Protein AF-A0A7Y6E5I0-F1 (afdb_monomer)

Sequence (156 aa):
MERGTIDDVPLAALFPGAAAHELEHIRRVAAAVDALRPPGAAASWEWFRDHAVCPDPMPGHITPLVLSTSVALLADETGVDWLDLELDVAWVAPGVIGALAAVSVACWCDIDHNTHYPAEDIVEIGPRTALGDAFERAASRWPRWLACPHDPEYWR

Structure (mmCIF, N/CA/C/O backbone):
d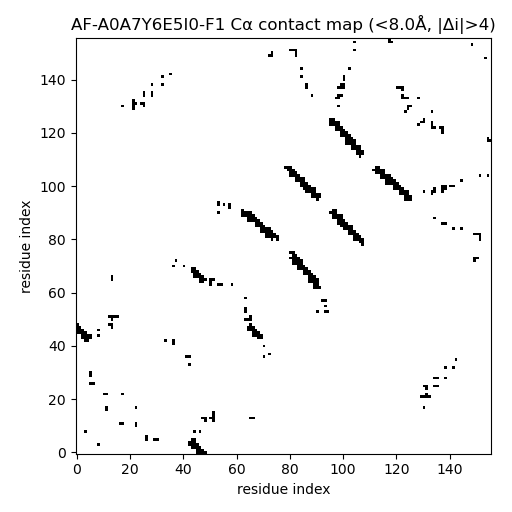ata_AF-A0A7Y6E5I0-F1
#
_entry.id   AF-A0A7Y6E5I0-F1
#
loop_
_atom_site.group_PDB
_atom_site.id
_atom_site.type_symbol
_atom_site.label_atom_id
_atom_site.label_alt_id
_atom_site.label_comp_id
_atom_site.label_asym_id
_atom_site.label_entity_id
_atom_site.label_seq_id
_atom_site.pdbx_PDB_ins_code
_atom_site.Cartn_x
_atom_site.Cartn_y
_atom_site.Cartn_z
_atom_site.occupancy
_atom_site.B_iso_or_equiv
_atom_site.auth_seq_id
_atom_site.auth_comp_id
_atom_site.auth_asym_id
_atom_site.auth_atom_id
_atom_site.pdbx_PDB_model_num
ATOM 1 N N . MET A 1 1 ? 10.225 -4.253 12.370 1.00 92.12 1 MET A N 1
ATOM 2 C CA . MET A 1 1 ? 9.834 -4.724 11.031 1.00 92.12 1 MET A CA 1
ATOM 3 C C . MET A 1 1 ? 9.751 -6.233 11.065 1.00 92.12 1 MET A C 1
ATOM 5 O O . MET A 1 1 ? 10.688 -6.876 11.527 1.00 92.12 1 MET A O 1
ATOM 9 N N . GLU A 1 2 ? 8.632 -6.772 10.614 1.00 96.88 2 GLU A N 1
ATOM 10 C CA . GLU A 1 2 ? 8.407 -8.199 10.389 1.00 96.88 2 GLU A CA 1
ATOM 11 C C . GLU A 1 2 ? 8.030 -8.400 8.917 1.00 96.88 2 GLU A C 1
ATOM 13 O O . GLU A 1 2 ? 7.581 -7.454 8.269 1.00 96.88 2 GLU A O 1
ATOM 18 N N . ARG A 1 3 ? 8.234 -9.612 8.391 1.00 97.06 3 ARG A N 1
ATOM 19 C CA . ARG A 1 3 ? 7.975 -9.948 6.988 1.00 97.06 3 ARG A CA 1
ATOM 20 C C . ARG A 1 3 ? 7.357 -11.341 6.875 1.00 97.06 3 ARG A C 1
ATOM 22 O O . ARG A 1 3 ? 7.715 -12.232 7.645 1.00 97.06 3 ARG A O 1
ATOM 29 N N . GLY A 1 4 ? 6.471 -11.530 5.903 1.00 96.44 4 GLY A N 1
ATOM 30 C CA . GLY A 1 4 ? 5.779 -12.793 5.652 1.00 96.44 4 GLY A CA 1
ATOM 31 C C . GLY A 1 4 ? 4.767 -12.688 4.515 1.00 96.44 4 GLY A C 1
ATOM 32 O O . GLY A 1 4 ? 4.846 -11.791 3.676 1.00 96.44 4 GLY A O 1
ATOM 33 N N . THR A 1 5 ? 3.814 -13.610 4.487 1.00 96.00 5 THR A N 1
ATOM 34 C CA . THR A 1 5 ? 2.648 -13.540 3.598 1.00 96.00 5 THR A CA 1
ATOM 35 C C . THR A 1 5 ? 1.551 -12.680 4.225 1.00 96.00 5 THR A C 1
ATOM 37 O O . THR A 1 5 ? 1.601 -12.383 5.419 1.00 96.00 5 THR A O 1
ATOM 40 N N . ILE A 1 6 ? 0.520 -12.309 3.458 1.00 96.31 6 ILE A N 1
ATOM 41 C CA . ILE A 1 6 ? -0.618 -11.563 4.016 1.00 96.31 6 ILE A CA 1
ATOM 42 C C . ILE A 1 6 ? -1.324 -12.319 5.157 1.00 96.31 6 ILE A C 1
ATOM 44 O O . ILE A 1 6 ? -1.847 -11.697 6.083 1.00 96.31 6 ILE A O 1
ATOM 48 N N . ASP A 1 7 ? -1.307 -13.654 5.138 1.00 96.56 7 ASP A N 1
ATOM 49 C CA . ASP A 1 7 ? -1.929 -14.472 6.182 1.00 96.56 7 ASP A CA 1
ATOM 50 C C . ASP A 1 7 ? -1.194 -14.380 7.526 1.00 96.56 7 ASP A C 1
ATOM 52 O O . ASP A 1 7 ? -1.825 -14.520 8.580 1.00 96.56 7 ASP A O 1
ATOM 56 N N . ASP A 1 8 ? 0.108 -14.079 7.493 1.00 97.19 8 ASP A N 1
ATOM 57 C CA . ASP A 1 8 ? 0.947 -13.878 8.677 1.00 97.19 8 ASP A CA 1
ATOM 58 C C . ASP A 1 8 ? 0.741 -12.491 9.310 1.00 97.19 8 ASP A C 1
ATOM 60 O O . ASP A 1 8 ? 1.071 -12.280 10.481 1.00 97.19 8 ASP A O 1
ATOM 64 N N . VAL A 1 9 ? 0.177 -11.536 8.558 1.00 98.12 9 VAL A N 1
ATOM 65 C CA . VAL A 1 9 ? 0.009 -10.152 9.007 1.00 98.12 9 VAL A CA 1
ATOM 66 C C . VAL A 1 9 ? -1.037 -10.081 10.129 1.00 98.12 9 VAL A C 1
ATOM 68 O O . VAL A 1 9 ? -2.211 -10.429 9.927 1.00 98.12 9 VAL A O 1
ATOM 71 N N . PRO A 1 10 ? -0.686 -9.544 11.314 1.00 97.94 10 PRO A N 1
ATOM 72 C CA . PRO A 1 10 ? -1.615 -9.394 12.426 1.00 97.94 10 PRO A CA 1
ATOM 73 C C . PRO A 1 10 ? -2.507 -8.153 12.233 1.00 97.94 10 PRO A C 1
ATOM 75 O O . PRO A 1 10 ? -2.451 -7.212 13.020 1.00 97.94 10 PRO A O 1
ATOM 78 N N . LEU A 1 11 ? -3.347 -8.139 11.191 1.00 98.38 11 LEU A N 1
ATOM 79 C CA . LEU A 1 11 ? -4.124 -6.963 10.762 1.00 98.38 11 LEU A CA 1
ATOM 80 C C . LEU A 1 11 ? -4.947 -6.311 11.888 1.00 98.38 11 LEU A C 1
ATOM 82 O O . LEU A 1 11 ? -5.004 -5.090 11.977 1.00 98.38 11 LEU A O 1
ATOM 86 N N . ALA A 1 12 ? -5.532 -7.106 12.789 1.00 97.88 12 ALA A N 1
ATOM 87 C CA . ALA A 1 12 ? -6.292 -6.580 13.927 1.00 97.88 12 ALA A CA 1
ATOM 88 C C . ALA A 1 12 ? -5.419 -5.819 14.944 1.00 97.88 12 ALA A C 1
ATOM 90 O O . ALA A 1 12 ? -5.914 -4.934 15.636 1.00 97.88 12 ALA A O 1
ATOM 91 N N . ALA A 1 13 ? -4.131 -6.166 15.043 1.00 97.50 13 ALA A N 1
ATOM 92 C CA . ALA A 1 13 ? -3.167 -5.452 15.874 1.00 97.50 13 ALA A CA 1
ATOM 93 C C . ALA A 1 13 ? -2.608 -4.208 15.167 1.00 97.50 13 ALA A C 1
ATOM 95 O O . ALA A 1 13 ? -2.300 -3.231 15.840 1.00 97.50 13 ALA A O 1
ATOM 96 N N . LEU A 1 14 ? -2.487 -4.238 13.833 1.00 97.62 14 LEU A N 1
ATOM 97 C CA . LEU A 1 14 ? -2.014 -3.098 13.037 1.00 97.62 14 LEU A CA 1
ATOM 98 C C . LEU A 1 14 ? -3.066 -1.997 12.879 1.00 97.62 14 LEU A C 1
ATOM 100 O O . LEU A 1 14 ? -2.712 -0.825 12.816 1.00 97.62 14 LEU A O 1
ATOM 104 N N . PHE A 1 15 ? -4.347 -2.366 12.839 1.00 96.75 15 PHE A N 1
ATOM 105 C CA . PHE A 1 15 ? -5.462 -1.442 12.630 1.00 96.75 15 PHE A CA 1
ATOM 106 C C . PHE A 1 15 ? -6.475 -1.535 13.778 1.00 96.75 15 PHE A C 1
ATOM 108 O O . PHE A 1 15 ? -7.590 -2.042 13.595 1.00 96.75 15 PHE A O 1
ATOM 115 N N . PRO A 1 16 ? -6.104 -1.079 14.990 1.00 93.19 16 PRO A N 1
ATOM 116 C CA . PRO A 1 16 ? -6.997 -1.127 16.137 1.00 93.19 16 PRO A CA 1
ATOM 117 C C . PRO A 1 16 ? -8.248 -0.281 15.865 1.00 93.19 16 PRO A C 1
ATOM 119 O O . PRO A 1 16 ? -8.168 0.919 15.625 1.00 93.19 16 PRO A O 1
ATOM 122 N N . GLY A 1 17 ? -9.419 -0.916 15.910 1.00 91.75 17 GLY A N 1
ATOM 123 C CA . GLY A 1 17 ? -10.711 -0.268 15.656 1.00 91.75 17 GLY A CA 1
ATOM 124 C C . GLY A 1 17 ? -11.306 -0.528 14.270 1.00 91.75 17 GLY A C 1
ATOM 125 O O . GLY A 1 17 ? -12.485 -0.238 14.079 1.00 91.75 17 GLY A O 1
ATOM 126 N N . ALA A 1 18 ? -10.553 -1.129 13.343 1.00 95.81 18 ALA A N 1
ATOM 127 C CA . ALA A 1 18 ? -11.112 -1.599 12.079 1.00 95.81 18 ALA A CA 1
ATOM 128 C C . ALA A 1 18 ? -12.084 -2.767 12.312 1.00 95.81 18 ALA A C 1
ATOM 130 O O . ALA A 1 18 ? -11.850 -3.658 13.138 1.00 95.81 18 ALA A O 1
ATOM 131 N N . ALA A 1 19 ? -13.190 -2.776 11.575 1.00 96.62 19 ALA A N 1
ATOM 132 C CA . ALA A 1 19 ? -14.169 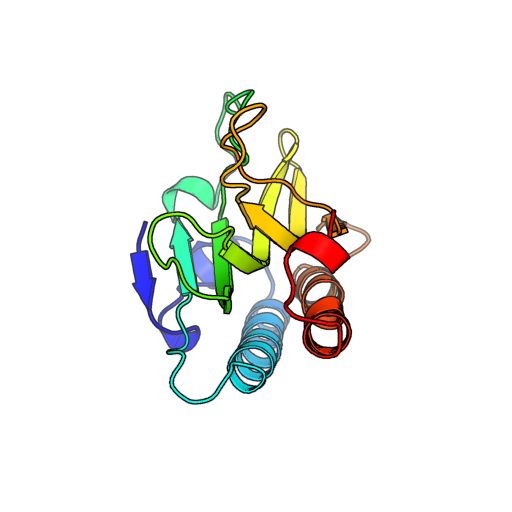-3.845 11.663 1.00 96.62 19 ALA A CA 1
ATOM 133 C C . ALA A 1 19 ? -13.653 -5.125 10.985 1.00 96.62 19 ALA A C 1
ATOM 135 O O . ALA A 1 19 ? -12.926 -5.082 9.995 1.00 96.62 19 ALA A O 1
ATOM 136 N N . ALA A 1 20 ? -14.097 -6.296 11.456 1.00 97.62 20 ALA A N 1
ATOM 137 C CA . ALA A 1 20 ? -13.646 -7.585 10.916 1.00 97.62 20 ALA A CA 1
ATOM 138 C C . ALA A 1 20 ? -13.857 -7.726 9.393 1.00 97.62 20 ALA A C 1
ATOM 140 O O . ALA A 1 20 ? -13.043 -8.344 8.713 1.00 97.62 20 ALA A O 1
ATOM 141 N N . HIS A 1 21 ? -14.922 -7.127 8.849 1.00 97.31 21 HIS A N 1
ATOM 142 C CA . HIS A 1 21 ? -15.185 -7.149 7.409 1.00 97.31 21 HIS A CA 1
ATOM 143 C C . HIS A 1 21 ? -14.197 -6.290 6.605 1.00 97.31 21 HIS A C 1
ATOM 145 O O . HIS A 1 21 ? -13.924 -6.631 5.459 1.00 97.31 21 HIS A O 1
ATOM 151 N N . GLU A 1 22 ? -13.643 -5.221 7.189 1.00 97.75 22 GLU A N 1
ATOM 152 C CA . GLU A 1 22 ? -12.593 -4.408 6.563 1.00 97.75 22 GLU A CA 1
ATOM 153 C C . GLU A 1 22 ? -11.273 -5.176 6.532 1.00 97.75 22 GLU A C 1
ATOM 155 O O . GLU A 1 22 ? -10.608 -5.208 5.504 1.00 97.75 22 GLU A O 1
ATOM 160 N N . LEU A 1 23 ? -10.924 -5.863 7.626 1.00 98.44 23 LEU A N 1
ATOM 161 C CA . LEU A 1 23 ? -9.713 -6.688 7.684 1.00 98.44 23 LEU A CA 1
ATOM 162 C C . LEU A 1 23 ? -9.769 -7.837 6.668 1.00 98.44 23 LEU A C 1
ATOM 164 O O . LEU A 1 23 ? -8.796 -8.106 5.969 1.00 98.44 23 LEU A O 1
ATOM 168 N N . GLU A 1 24 ? -10.927 -8.485 6.548 1.00 98.31 24 GLU A N 1
ATOM 169 C CA . GLU A 1 24 ? -11.156 -9.510 5.532 1.00 98.31 24 GLU A CA 1
ATOM 170 C C . GLU A 1 24 ? -11.144 -8.914 4.114 1.00 98.31 24 GLU A C 1
ATOM 172 O O . GLU A 1 24 ? -10.682 -9.552 3.170 1.00 98.31 24 GLU A O 1
ATOM 177 N N . HIS A 1 25 ? -11.605 -7.671 3.946 1.00 98.31 25 HIS A N 1
ATOM 178 C CA . HIS A 1 25 ? -11.486 -6.963 2.674 1.00 98.31 25 HIS A CA 1
ATOM 179 C C . HIS A 1 25 ? -10.013 -6.753 2.290 1.00 98.31 25 HIS A C 1
ATOM 181 O O . HIS A 1 25 ? -9.626 -7.132 1.185 1.00 98.31 25 HIS A O 1
ATOM 187 N N . ILE A 1 26 ? -9.176 -6.268 3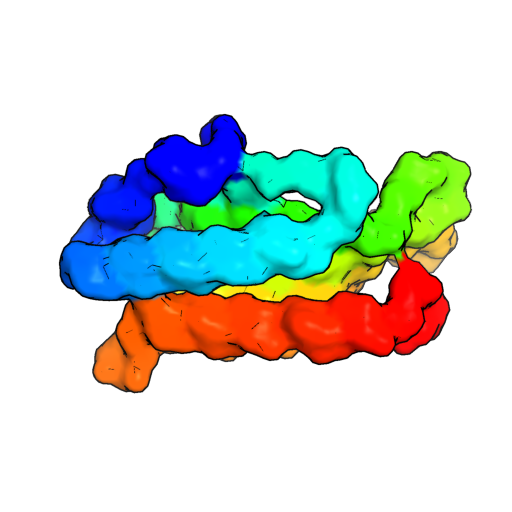.214 1.00 98.56 26 ILE A N 1
ATOM 188 C CA . ILE A 1 26 ? -7.729 -6.113 2.996 1.00 98.56 26 ILE A CA 1
ATOM 189 C C . ILE A 1 26 ? -7.105 -7.440 2.566 1.00 98.56 26 ILE A C 1
ATOM 191 O O . ILE A 1 26 ? -6.384 -7.464 1.576 1.00 98.56 26 ILE A O 1
ATOM 195 N N . ARG A 1 27 ? -7.423 -8.553 3.243 1.00 98.56 27 ARG A N 1
ATOM 196 C CA . ARG A 1 27 ? -6.902 -9.883 2.876 1.00 98.56 27 ARG A CA 1
ATOM 197 C C . ARG A 1 27 ? -7.244 -10.271 1.443 1.00 98.56 27 ARG A C 1
ATOM 199 O O . ARG A 1 27 ? -6.368 -10.716 0.707 1.00 98.56 27 ARG A O 1
ATOM 206 N N . ARG A 1 28 ? -8.497 -10.074 1.024 1.00 98.44 28 ARG A N 1
ATOM 207 C CA . ARG A 1 28 ? -8.921 -10.378 -0.353 1.00 98.44 28 ARG A CA 1
ATOM 208 C C . ARG A 1 28 ? -8.193 -9.520 -1.383 1.00 98.44 28 ARG A C 1
ATOM 210 O O . ARG A 1 28 ? -7.753 -10.047 -2.400 1.00 98.44 28 ARG A O 1
ATOM 217 N N . VAL A 1 29 ? -8.066 -8.219 -1.125 1.00 98.44 29 VAL A N 1
ATOM 218 C CA . VAL A 1 29 ? -7.368 -7.291 -2.029 1.00 98.44 29 VAL A CA 1
ATOM 219 C C . VAL A 1 29 ? -5.881 -7.626 -2.095 1.00 98.44 29 VAL A C 1
ATOM 221 O O . VAL A 1 29 ? -5.327 -7.721 -3.182 1.00 98.44 29 VAL A O 1
ATOM 224 N N . ALA A 1 30 ? -5.246 -7.876 -0.954 1.00 98.00 30 ALA A N 1
ATOM 225 C CA . ALA A 1 30 ? -3.848 -8.275 -0.867 1.00 98.00 30 ALA A CA 1
ATOM 226 C C . ALA A 1 30 ? -3.575 -9.591 -1.610 1.00 98.00 30 ALA A C 1
ATOM 228 O O . ALA A 1 30 ? -2.605 -9.680 -2.355 1.00 98.00 30 ALA A O 1
ATOM 229 N N . ALA A 1 31 ? -4.468 -10.580 -1.505 1.00 96.44 31 ALA A N 1
ATOM 230 C CA . ALA A 1 31 ? -4.367 -11.809 -2.289 1.00 96.44 31 ALA A CA 1
ATOM 231 C C . ALA A 1 31 ? -4.483 -11.547 -3.804 1.00 96.44 31 ALA A C 1
ATOM 233 O O . ALA A 1 31 ? -3.786 -12.180 -4.597 1.00 96.44 31 ALA A O 1
ATOM 234 N N . ALA A 1 32 ? -5.333 -10.600 -4.220 1.00 96.50 32 ALA A N 1
ATOM 235 C CA . ALA A 1 32 ? -5.419 -10.183 -5.618 1.00 96.50 32 ALA A CA 1
ATOM 236 C C . ALA A 1 32 ? -4.141 -9.463 -6.081 1.00 96.50 32 ALA A C 1
ATOM 238 O O . ALA A 1 32 ? -3.676 -9.719 -7.187 1.00 96.50 32 ALA A O 1
ATOM 239 N N . VAL A 1 33 ? -3.547 -8.621 -5.232 1.00 96.12 33 VAL A N 1
ATOM 240 C CA . VAL A 1 33 ? -2.248 -7.970 -5.470 1.00 96.12 33 VAL A CA 1
ATOM 241 C C . VAL A 1 33 ? -1.135 -9.008 -5.614 1.00 96.12 33 VAL A C 1
ATOM 243 O O . VAL A 1 33 ? -0.365 -8.956 -6.570 1.00 96.12 33 VAL A O 1
ATOM 246 N N . ASP A 1 34 ? -1.088 -10.006 -4.734 1.00 95.50 34 ASP A N 1
ATOM 247 C CA . ASP A 1 34 ? -0.101 -11.084 -4.809 1.00 95.50 34 ASP A CA 1
ATOM 248 C C . ASP A 1 34 ? -0.244 -11.919 -6.090 1.00 95.50 34 ASP A C 1
ATOM 250 O O . ASP A 1 34 ? 0.759 -12.350 -6.659 1.00 95.50 34 ASP A O 1
ATOM 254 N N . ALA A 1 35 ? -1.467 -12.085 -6.604 1.00 94.19 35 ALA A N 1
ATOM 255 C CA . ALA A 1 35 ? -1.720 -12.761 -7.876 1.00 94.19 35 ALA A CA 1
ATOM 256 C C . ALA A 1 35 ? -1.252 -11.969 -9.114 1.00 94.19 35 ALA A C 1
ATOM 258 O O . ALA A 1 35 ? -1.142 -12.552 -10.193 1.00 94.19 35 ALA A O 1
ATOM 259 N N . LEU A 1 36 ? -0.975 -10.665 -8.984 1.00 93.25 36 LEU A N 1
ATOM 260 C CA . LEU A 1 36 ? -0.445 -9.826 -10.067 1.00 93.25 36 LEU A CA 1
ATOM 261 C C . LEU A 1 36 ? 1.082 -9.898 -10.198 1.00 93.25 36 LEU A C 1
ATOM 263 O O . LEU A 1 36 ? 1.638 -9.357 -11.155 1.00 93.25 36 LEU A O 1
ATOM 267 N N . ARG A 1 37 ? 1.774 -10.526 -9.242 1.00 91.06 37 ARG A N 1
ATOM 268 C CA . ARG A 1 37 ? 3.238 -10.555 -9.218 1.00 91.06 37 ARG A CA 1
ATOM 269 C C . ARG A 1 37 ? 3.816 -11.312 -10.422 1.00 91.06 37 ARG A C 1
ATOM 271 O O . ARG A 1 37 ? 3.252 -12.330 -10.835 1.00 91.06 37 ARG A O 1
ATOM 278 N N . PRO A 1 38 ? 4.974 -10.877 -10.957 1.00 86.38 38 PRO A N 1
ATOM 279 C CA . PRO A 1 38 ? 5.692 -11.623 -11.979 1.00 86.38 38 PRO A CA 1
ATOM 280 C C . PRO A 1 38 ? 6.027 -13.054 -11.523 1.00 86.38 38 PRO A C 1
ATOM 282 O O . PRO A 1 38 ? 6.288 -13.284 -10.337 1.00 86.38 38 PRO A O 1
ATOM 285 N N . PRO A 1 39 ? 6.081 -14.032 -12.445 1.00 84.44 39 PRO A N 1
ATOM 286 C CA . PRO A 1 39 ? 6.491 -15.392 -12.116 1.00 84.44 39 PRO A CA 1
ATOM 287 C C . PRO A 1 39 ? 7.853 -15.426 -11.412 1.00 84.44 39 PRO A C 1
ATOM 289 O O . PRO A 1 39 ? 8.832 -14.880 -11.912 1.00 84.44 39 PRO A O 1
ATOM 292 N N . GLY A 1 40 ? 7.921 -16.097 -10.262 1.00 82.00 40 GLY A N 1
ATOM 293 C CA . GLY A 1 40 ? 9.148 -16.217 -9.466 1.00 82.00 40 GLY A CA 1
ATOM 294 C C . GLY A 1 40 ? 9.353 -15.111 -8.425 1.00 82.00 40 GLY A C 1
ATOM 295 O O . GLY A 1 40 ? 10.186 -15.291 -7.538 1.00 82.00 40 GLY A O 1
ATOM 296 N N . ALA A 1 41 ? 8.569 -14.027 -8.456 1.00 84.50 41 ALA A N 1
ATOM 297 C CA . ALA A 1 41 ? 8.542 -13.052 -7.372 1.00 84.50 41 ALA A CA 1
ATOM 298 C C . ALA A 1 41 ? 7.725 -13.605 -6.194 1.00 84.50 41 ALA A C 1
ATOM 300 O O . ALA A 1 41 ? 6.530 -13.879 -6.317 1.00 84.50 41 ALA A O 1
ATOM 301 N N . ALA A 1 42 ? 8.371 -13.788 -5.041 1.00 82.69 42 ALA A N 1
ATOM 302 C CA . ALA A 1 42 ? 7.681 -14.222 -3.834 1.00 82.69 42 ALA A CA 1
ATOM 303 C C . ALA A 1 42 ? 6.754 -13.113 -3.317 1.00 82.69 42 ALA A C 1
ATOM 305 O O . ALA A 1 42 ? 7.139 -11.943 -3.269 1.00 82.69 42 ALA A O 1
ATOM 306 N N . ALA A 1 43 ? 5.547 -13.491 -2.891 1.00 81.44 43 ALA A N 1
ATOM 307 C CA . ALA A 1 43 ? 4.704 -12.598 -2.113 1.00 81.44 43 ALA A CA 1
ATOM 308 C C . ALA A 1 43 ? 5.403 -12.249 -0.800 1.00 81.44 43 ALA A C 1
ATOM 310 O O . ALA A 1 43 ? 5.818 -13.138 -0.055 1.00 81.44 43 ALA A O 1
ATOM 311 N N . SER A 1 44 ? 5.559 -10.953 -0.545 1.00 93.56 44 SER A N 1
ATOM 312 C CA . SER A 1 44 ? 6.247 -10.452 0.635 1.00 93.56 44 SER A CA 1
ATOM 313 C C . SER A 1 44 ? 5.548 -9.198 1.125 1.00 93.56 44 SER A C 1
ATOM 315 O O . SER A 1 44 ? 5.564 -8.162 0.464 1.00 93.56 44 SER A O 1
ATOM 317 N N . TRP A 1 45 ? 4.950 -9.313 2.298 1.00 98.06 45 TRP A N 1
ATOM 318 C CA . TRP A 1 45 ? 4.366 -8.218 3.048 1.00 98.06 45 TRP A CA 1
ATOM 319 C C . TRP A 1 45 ? 5.285 -7.877 4.207 1.00 98.06 45 TRP A C 1
ATOM 321 O O . TRP A 1 45 ? 5.832 -8.772 4.854 1.00 98.06 45 TRP A O 1
ATOM 331 N N . GLU A 1 46 ? 5.437 -6.589 4.472 1.00 97.94 46 GLU A N 1
ATOM 332 C CA . GLU A 1 46 ? 6.179 -6.056 5.604 1.00 97.94 46 GLU A CA 1
ATOM 333 C C . GLU A 1 46 ? 5.237 -5.291 6.517 1.00 97.94 46 GLU A C 1
ATOM 335 O O . GLU A 1 46 ? 4.332 -4.593 6.060 1.00 97.94 46 GLU A O 1
ATOM 340 N N . TRP A 1 47 ? 5.435 -5.416 7.824 1.00 98.06 47 TRP A N 1
ATOM 341 C CA . TRP A 1 47 ? 4.637 -4.671 8.787 1.00 98.06 47 TRP A CA 1
ATOM 342 C C . TRP A 1 47 ? 5.445 -4.197 9.986 1.00 98.06 47 TRP A C 1
ATOM 344 O O . TRP A 1 47 ? 6.472 -4.766 10.383 1.00 98.06 47 TRP A O 1
ATOM 354 N N . PHE A 1 48 ? 4.939 -3.124 10.586 1.00 96.19 48 PHE A N 1
ATOM 355 C CA . PHE A 1 48 ? 5.579 -2.415 11.681 1.00 96.19 48 PHE A CA 1
ATOM 356 C C . PHE A 1 48 ? 4.559 -2.225 12.801 1.00 96.19 48 PHE A C 1
ATOM 358 O O . PHE A 1 48 ? 3.802 -1.258 12.824 1.00 96.19 48 PHE A O 1
ATOM 365 N N . ARG A 1 49 ? 4.533 -3.162 13.757 1.00 94.69 49 ARG A N 1
ATOM 366 C CA . ARG A 1 49 ? 3.584 -3.105 14.886 1.00 94.69 49 ARG A CA 1
ATOM 367 C C . ARG A 1 49 ? 3.717 -1.827 15.707 1.00 94.69 49 ARG A C 1
ATOM 369 O O . ARG A 1 49 ? 2.710 -1.292 16.154 1.00 94.69 49 ARG A O 1
ATOM 376 N N . ASP A 1 50 ? 4.937 -1.317 15.845 1.00 92.81 50 ASP A N 1
ATOM 377 C CA . ASP A 1 50 ? 5.212 -0.076 16.575 1.00 92.81 50 ASP A CA 1
ATOM 378 C C . ASP A 1 50 ? 4.600 1.161 15.892 1.00 92.81 50 ASP A C 1
ATOM 380 O O . ASP A 1 50 ? 4.480 2.208 16.520 1.00 92.81 50 ASP A O 1
ATOM 384 N N . HIS A 1 51 ? 4.173 1.042 14.628 1.00 94.19 51 HIS A N 1
ATOM 385 C CA . HIS A 1 51 ? 3.506 2.101 13.869 1.00 94.19 51 HIS A CA 1
ATOM 386 C C . HIS A 1 51 ? 1.983 1.910 13.786 1.00 94.19 51 HIS A C 1
ATOM 388 O O . HIS A 1 51 ? 1.306 2.703 13.136 1.00 94.19 51 HIS A O 1
ATOM 394 N N . ALA A 1 52 ? 1.407 0.909 14.466 1.00 94.38 52 ALA A N 1
ATOM 395 C CA . ALA A 1 52 ? -0.051 0.751 14.568 1.00 94.38 52 ALA A CA 1
ATOM 396 C C . ALA A 1 52 ? -0.736 1.964 15.236 1.00 94.38 52 ALA A C 1
ATOM 398 O O . ALA A 1 52 ? -1.935 2.190 15.078 1.00 94.38 52 ALA A O 1
ATOM 399 N N . VAL A 1 53 ? 0.036 2.757 15.983 1.00 92.19 53 VAL A N 1
ATOM 400 C CA . VAL A 1 53 ? -0.353 4.057 16.531 1.00 92.19 53 VAL A CA 1
ATOM 401 C C . VAL A 1 53 ? 0.548 5.123 15.913 1.00 92.19 53 VAL A C 1
ATOM 403 O O . VAL A 1 53 ? 1.739 4.885 15.720 1.00 92.19 53 VAL A O 1
ATOM 406 N N . CYS A 1 54 ? -0.014 6.299 15.615 1.00 89.38 54 CYS A N 1
ATOM 407 C CA . CYS A 1 54 ? 0.752 7.422 15.081 1.00 89.38 54 CYS A CA 1
ATOM 408 C C . CYS A 1 54 ? 1.890 7.772 16.050 1.00 89.38 54 CYS A C 1
ATOM 410 O O . CYS A 1 54 ? 1.605 8.054 17.220 1.00 89.38 54 CYS A O 1
ATOM 412 N N . PRO A 1 55 ? 3.155 7.782 15.602 1.00 85.44 55 PRO A N 1
ATOM 413 C CA . PRO A 1 55 ? 4.244 8.244 16.445 1.00 85.44 55 PRO A CA 1
ATOM 414 C C . PRO A 1 55 ? 4.094 9.744 16.732 1.00 85.44 55 PRO A C 1
ATOM 416 O O . PRO A 1 55 ? 3.703 10.521 15.857 1.00 85.44 55 PRO A O 1
ATOM 419 N N . ASP A 1 56 ? 4.419 10.142 17.964 1.00 81.88 56 ASP A N 1
ATOM 420 C CA . ASP A 1 56 ? 4.493 11.537 18.404 1.00 81.88 56 ASP A CA 1
ATOM 421 C C . ASP A 1 56 ? 5.876 11.797 19.041 1.00 81.88 56 ASP A C 1
ATOM 423 O O . ASP A 1 56 ? 6.212 11.150 20.040 1.00 81.88 56 ASP A O 1
ATOM 427 N N . PRO A 1 57 ? 6.708 12.697 18.479 1.00 82.56 57 PRO A N 1
ATOM 428 C CA . PRO A 1 57 ? 6.456 13.476 17.267 1.00 82.56 57 PRO A CA 1
ATOM 429 C C . PRO A 1 57 ? 6.542 12.632 15.988 1.00 82.56 57 PRO A C 1
ATOM 431 O O . PRO A 1 57 ? 7.326 11.688 15.889 1.00 82.56 57 PRO A O 1
ATOM 434 N N . MET A 1 58 ? 5.777 13.038 14.972 1.00 80.75 58 MET A N 1
ATOM 435 C CA . MET A 1 58 ? 5.937 12.554 13.598 1.00 80.75 58 MET A CA 1
ATOM 436 C C . MET A 1 58 ? 7.361 12.868 13.100 1.00 80.75 58 MET A C 1
ATOM 438 O O . MET A 1 58 ? 7.769 14.035 13.145 1.00 80.75 58 MET A O 1
ATOM 442 N N . PRO A 1 59 ? 8.126 11.882 12.600 1.00 77.56 59 PRO A N 1
ATOM 443 C CA . PRO A 1 59 ? 9.423 12.145 11.989 1.00 77.56 59 PRO A CA 1
ATOM 444 C C . PRO A 1 59 ? 9.242 13.033 10.751 1.00 77.56 59 PRO A C 1
ATOM 446 O O . PRO A 1 59 ? 8.541 12.665 9.816 1.00 77.56 59 PRO A O 1
ATOM 449 N N . GLY A 1 60 ? 9.884 14.202 10.713 1.00 70.12 60 GLY A N 1
ATOM 450 C CA . GLY A 1 60 ? 9.677 15.182 9.633 1.00 70.12 60 GLY A CA 1
ATOM 451 C C . GLY A 1 60 ? 10.130 14.742 8.232 1.00 70.12 60 GLY A C 1
ATOM 452 O O . GLY A 1 60 ? 9.826 15.429 7.263 1.00 70.12 60 GLY A O 1
ATOM 453 N N . HIS A 1 61 ? 10.856 13.626 8.114 1.00 69.06 61 HIS A N 1
ATOM 454 C CA . HIS A 1 61 ? 11.418 13.129 6.851 1.00 69.06 61 HIS A CA 1
ATOM 455 C C . HIS A 1 61 ? 11.050 11.673 6.538 1.00 69.06 61 HIS A C 1
ATOM 457 O O . HIS A 1 61 ? 11.499 11.150 5.525 1.00 69.06 61 HIS A O 1
ATOM 463 N N . ILE A 1 62 ? 10.296 10.997 7.411 1.00 75.50 62 ILE A N 1
ATOM 464 C CA . ILE A 1 62 ? 9.982 9.572 7.259 1.00 75.50 62 ILE A CA 1
ATOM 465 C C . ILE A 1 62 ? 8.500 9.384 7.535 1.00 75.50 62 ILE A C 1
ATOM 467 O O . ILE A 1 62 ? 8.052 9.629 8.653 1.00 75.50 62 ILE A O 1
ATOM 471 N N . THR A 1 63 ? 7.775 8.910 6.527 1.00 82.81 63 THR A N 1
ATOM 472 C CA . THR A 1 63 ? 6.393 8.444 6.643 1.00 82.81 63 THR A CA 1
ATOM 473 C C . THR A 1 63 ? 6.404 7.099 7.378 1.00 82.81 63 THR A C 1
ATOM 475 O O . THR A 1 63 ? 6.939 6.123 6.850 1.00 82.81 63 THR A O 1
ATOM 478 N N . PRO A 1 64 ? 5.873 6.997 8.607 1.00 92.62 64 PRO A N 1
ATOM 479 C CA . PRO A 1 64 ? 5.850 5.731 9.331 1.00 92.62 64 PRO A CA 1
ATOM 480 C C . PRO A 1 64 ? 4.913 4.731 8.633 1.00 92.62 64 PRO A C 1
ATOM 482 O O . PRO A 1 64 ? 3.689 4.883 8.663 1.00 92.62 64 PRO A O 1
ATOM 485 N N . LEU A 1 65 ? 5.503 3.714 8.002 1.00 95.06 65 LEU A N 1
ATOM 486 C CA . LEU A 1 65 ? 4.805 2.612 7.332 1.00 95.06 65 LEU A CA 1
ATOM 487 C C . LEU A 1 65 ? 4.173 1.674 8.360 1.00 95.06 65 LEU A C 1
ATOM 489 O O . LEU A 1 65 ? 4.836 1.284 9.314 1.00 95.06 65 LEU A O 1
ATOM 493 N N . VAL A 1 66 ? 2.921 1.276 8.164 1.00 97.50 66 VAL A N 1
ATOM 494 C CA . VAL A 1 66 ? 2.204 0.313 9.020 1.00 97.50 66 VAL A CA 1
ATOM 495 C C . VAL A 1 66 ? 2.200 -1.070 8.376 1.00 97.50 66 VAL A C 1
ATOM 497 O O . VAL A 1 66 ? 2.539 -2.066 9.022 1.00 97.50 66 VAL A O 1
ATOM 500 N N . LEU A 1 67 ? 1.843 -1.110 7.095 1.00 98.38 67 LEU A N 1
ATOM 501 C CA . LEU A 1 67 ? 1.795 -2.289 6.241 1.00 98.38 67 LEU A CA 1
ATOM 502 C C . LEU A 1 67 ? 2.348 -1.888 4.877 1.00 98.38 67 LEU A C 1
ATOM 504 O O . LEU A 1 67 ? 1.996 -0.823 4.386 1.00 98.38 67 LEU A O 1
ATOM 508 N N . SER A 1 68 ? 3.184 -2.721 4.278 1.00 98.00 68 SER A N 1
ATOM 509 C CA . SER A 1 68 ? 3.802 -2.439 2.988 1.00 98.00 68 SER A CA 1
ATOM 510 C C . SER A 1 68 ? 3.925 -3.708 2.168 1.00 98.00 68 SER A C 1
ATOM 512 O O . SER A 1 68 ? 4.122 -4.808 2.700 1.00 98.00 68 SER A O 1
ATOM 514 N N . THR A 1 69 ? 3.817 -3.553 0.858 1.00 97.62 69 THR A N 1
ATOM 515 C CA . THR A 1 69 ? 4.325 -4.533 -0.079 1.00 97.62 69 THR A CA 1
ATOM 516 C C . THR A 1 69 ? 4.859 -3.859 -1.329 1.00 97.62 69 THR A C 1
ATOM 518 O O . THR A 1 69 ? 4.294 -2.876 -1.806 1.00 97.62 69 THR A O 1
ATOM 521 N N . SER A 1 70 ? 5.919 -4.431 -1.892 1.00 94.94 70 SER A N 1
ATOM 522 C CA . SER A 1 70 ? 6.457 -4.001 -3.172 1.00 94.94 70 SER A CA 1
ATOM 523 C C . SER A 1 70 ? 6.728 -5.175 -4.106 1.00 94.94 70 SER A C 1
ATOM 525 O O . SER A 1 70 ? 6.791 -6.347 -3.698 1.00 94.94 70 SER A O 1
ATOM 527 N N . VAL A 1 71 ? 6.841 -4.865 -5.393 1.00 92.31 71 VAL A N 1
ATOM 528 C CA . VAL A 1 71 ? 7.292 -5.794 -6.424 1.00 92.31 71 VAL A CA 1
ATOM 529 C C . VAL A 1 71 ? 8.275 -5.096 -7.352 1.00 92.31 71 VAL A C 1
ATOM 531 O O . VAL A 1 71 ? 7.932 -4.105 -7.991 1.00 92.31 71 VAL A O 1
ATOM 534 N N . ALA A 1 72 ? 9.479 -5.656 -7.446 1.00 90.25 72 ALA A N 1
ATOM 535 C CA . ALA A 1 72 ? 10.467 -5.217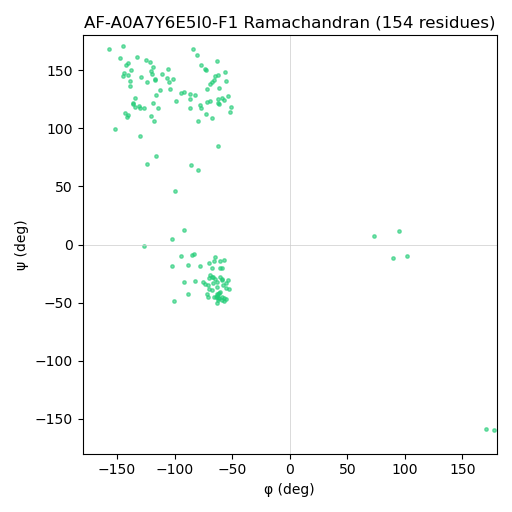 -8.415 1.00 90.25 72 ALA A CA 1
ATOM 536 C C . ALA A 1 72 ? 10.048 -5.641 -9.823 1.00 90.25 72 ALA A C 1
ATOM 538 O O . ALA A 1 72 ? 9.831 -6.828 -10.092 1.00 90.25 72 ALA A O 1
ATOM 539 N N . LEU A 1 73 ? 9.920 -4.660 -10.712 1.00 88.88 73 LEU A N 1
ATOM 540 C CA . LEU A 1 73 ? 9.668 -4.855 -12.140 1.00 88.88 73 LEU A CA 1
ATOM 541 C C . LEU A 1 73 ? 10.976 -4.917 -12.930 1.00 88.88 73 LEU A C 1
ATOM 543 O O . LEU A 1 73 ? 11.072 -5.659 -13.905 1.00 88.88 73 LEU A O 1
ATOM 547 N N . LEU A 1 74 ? 11.988 -4.182 -12.469 1.00 85.69 74 LEU A N 1
ATOM 548 C CA . LEU A 1 74 ? 13.361 -4.256 -12.949 1.00 85.69 74 LEU A CA 1
ATOM 549 C C . LEU A 1 74 ? 14.284 -4.386 -11.735 1.00 85.69 74 LEU A C 1
ATOM 551 O O . LEU A 1 74 ? 14.267 -3.533 -10.852 1.00 85.69 74 LEU A O 1
ATOM 555 N N . ALA A 1 75 ? 15.035 -5.487 -11.670 1.00 71.38 75 ALA A N 1
ATOM 556 C CA . ALA A 1 75 ? 15.886 -5.799 -10.527 1.00 71.38 75 ALA A CA 1
ATOM 557 C C . ALA A 1 75 ? 17.181 -4.970 -10.519 1.00 71.38 75 ALA A C 1
ATOM 559 O O . ALA A 1 75 ? 17.682 -4.583 -11.573 1.00 71.38 75 ALA A O 1
ATOM 560 N N . ASP A 1 76 ? 17.730 -4.784 -9.316 1.00 64.75 76 ASP A N 1
ATOM 561 C CA . ASP A 1 76 ? 19.027 -4.159 -9.032 1.00 64.75 76 ASP A CA 1
ATOM 562 C C . ASP A 1 76 ? 20.185 -4.960 -9.660 1.00 64.75 76 ASP A C 1
ATOM 564 O O . ASP A 1 76 ? 20.798 -5.838 -9.044 1.00 64.75 76 ASP A O 1
ATOM 568 N N . GLU A 1 77 ? 20.459 -4.687 -10.934 1.00 69.00 77 GLU A N 1
ATOM 569 C CA . GLU A 1 77 ? 21.761 -4.938 -11.533 1.00 69.00 77 GLU A CA 1
ATOM 570 C C . GLU A 1 77 ? 22.643 -3.716 -11.266 1.00 69.00 77 GLU A C 1
ATOM 572 O O . GLU A 1 77 ? 22.280 -2.587 -11.595 1.00 69.00 77 GLU A O 1
ATOM 577 N N . THR A 1 78 ? 23.818 -3.934 -10.667 1.00 66.94 78 THR A N 1
ATOM 578 C CA . THR A 1 78 ? 24.713 -2.845 -10.257 1.00 66.94 78 THR A CA 1
ATOM 579 C C . THR A 1 78 ? 24.963 -1.860 -11.402 1.00 66.94 78 THR A C 1
ATOM 581 O O . THR A 1 78 ? 25.574 -2.217 -12.411 1.00 66.94 78 THR A O 1
ATOM 584 N N . GLY A 1 79 ? 24.561 -0.603 -11.202 1.00 68.56 79 GLY A N 1
ATOM 585 C CA . GLY A 1 79 ? 24.744 0.475 -12.177 1.00 68.56 79 GLY A CA 1
ATOM 586 C C . GLY A 1 79 ? 23.555 0.724 -13.108 1.00 68.56 79 GLY A C 1
ATOM 587 O O 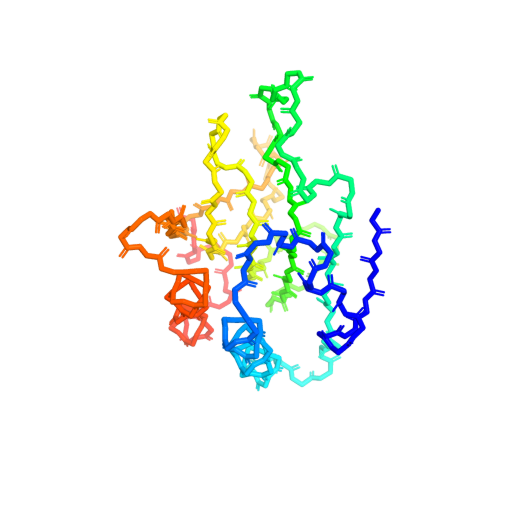. GLY A 1 79 ? 23.724 1.448 -14.088 1.00 68.56 79 GLY A O 1
ATOM 588 N N . VAL A 1 80 ? 22.387 0.142 -12.825 1.00 77.81 80 VAL A N 1
ATOM 589 C CA . VAL A 1 80 ? 21.132 0.371 -13.553 1.00 77.81 80 VAL A CA 1
ATOM 590 C C . VAL A 1 80 ? 20.080 0.916 -12.585 1.00 77.81 80 VAL A C 1
ATOM 592 O O . VAL A 1 80 ? 20.110 0.610 -11.395 1.00 77.81 80 VAL A O 1
ATOM 595 N N . ASP A 1 81 ? 19.164 1.746 -13.083 1.00 83.81 81 ASP A N 1
ATOM 596 C CA . ASP A 1 81 ? 18.005 2.163 -12.292 1.00 83.81 81 ASP A CA 1
ATOM 597 C C . ASP A 1 81 ? 17.142 0.945 -11.935 1.00 83.81 81 ASP A C 1
ATOM 599 O O . ASP A 1 81 ? 16.981 0.037 -12.755 1.00 83.81 81 ASP A O 1
ATOM 603 N N . TRP A 1 82 ? 16.527 0.952 -10.754 1.00 88.50 82 TRP A N 1
ATOM 604 C CA . TRP A 1 82 ? 15.516 -0.045 -10.398 1.00 88.50 82 TRP A CA 1
ATOM 605 C C . TRP A 1 82 ? 14.117 0.565 -10.442 1.00 88.50 82 TRP A C 1
ATOM 607 O O . TRP A 1 82 ? 13.940 1.768 -10.232 1.00 88.50 82 TRP A O 1
ATOM 617 N N . LEU A 1 83 ? 13.124 -0.277 -10.729 1.00 91.88 83 LEU A N 1
ATOM 618 C CA . LEU A 1 83 ? 11.718 0.106 -10.848 1.00 91.88 83 LEU A CA 1
ATOM 619 C C . LEU A 1 83 ? 10.864 -0.835 -10.003 1.00 91.88 83 LEU A C 1
ATOM 621 O O . LEU A 1 83 ? 10.768 -2.021 -10.336 1.00 91.88 83 LEU A O 1
ATOM 625 N N . ASP A 1 84 ? 10.178 -0.291 -9.001 1.00 93.19 84 ASP A N 1
ATOM 626 C CA . ASP A 1 84 ? 9.259 -1.034 -8.143 1.00 93.19 84 ASP A CA 1
ATOM 627 C C . ASP A 1 84 ? 7.830 -0.479 -8.241 1.00 93.19 84 ASP A C 1
ATOM 629 O O . ASP A 1 84 ? 7.592 0.699 -8.527 1.00 93.19 84 ASP A O 1
ATOM 633 N N . LEU A 1 85 ? 6.854 -1.349 -7.983 1.00 95.38 85 LEU A N 1
ATOM 634 C CA . LEU A 1 85 ? 5.511 -0.928 -7.589 1.00 95.38 85 LEU A CA 1
ATOM 635 C C . LEU A 1 85 ? 5.344 -1.147 -6.098 1.00 95.38 85 LEU A C 1
ATOM 637 O O . LEU A 1 85 ? 5.651 -2.228 -5.599 1.00 95.38 85 LEU A O 1
ATOM 641 N N . GLU A 1 86 ? 4.796 -0.150 -5.421 1.00 96.31 86 GLU A N 1
ATOM 642 C CA . GLU A 1 86 ? 4.597 -0.131 -3.977 1.00 96.31 86 GLU A CA 1
ATOM 643 C C . GLU A 1 86 ? 3.106 0.006 -3.652 1.00 96.31 86 GLU A C 1
ATOM 645 O O . GLU A 1 86 ? 2.326 0.617 -4.395 1.00 96.31 86 GLU A O 1
ATOM 650 N N . LEU A 1 87 ? 2.693 -0.622 -2.555 1.00 98.19 87 LEU A N 1
ATOM 651 C CA . LEU A 1 87 ? 1.371 -0.508 -1.957 1.00 98.19 87 LEU A CA 1
ATOM 652 C C . LEU A 1 87 ? 1.543 -0.502 -0.445 1.00 98.19 87 LEU A C 1
ATOM 654 O O . LEU A 1 87 ? 1.816 -1.542 0.159 1.00 98.19 87 LEU A O 1
ATOM 658 N N . ASP A 1 88 ? 1.300 0.654 0.157 1.00 97.88 88 ASP A N 1
ATOM 659 C CA . ASP A 1 88 ? 1.504 0.851 1.582 1.00 97.88 88 ASP A CA 1
ATOM 660 C C . A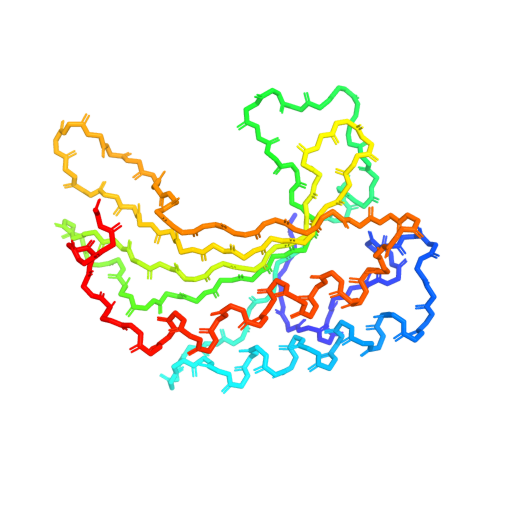SP A 1 88 ? 0.252 1.360 2.282 1.00 97.88 88 ASP A C 1
ATOM 662 O O . ASP A 1 88 ? -0.651 1.960 1.699 1.00 97.88 88 ASP A O 1
ATOM 666 N N . VAL A 1 89 ? 0.228 1.148 3.591 1.00 98.12 89 VAL A N 1
ATOM 667 C CA . VAL A 1 89 ? -0.605 1.880 4.532 1.00 98.12 89 VAL A CA 1
ATOM 668 C C . VAL A 1 89 ? 0.329 2.585 5.499 1.00 98.12 89 VAL A C 1
ATOM 670 O O . VAL A 1 89 ? 1.134 1.931 6.162 1.00 98.12 89 VAL A O 1
ATOM 673 N N . ALA A 1 90 ? 0.235 3.908 5.581 1.00 96.88 90 ALA A N 1
ATOM 674 C CA . ALA A 1 90 ? 1.204 4.736 6.292 1.00 96.88 90 ALA A CA 1
ATOM 675 C C . ALA A 1 90 ? 0.557 5.975 6.921 1.00 96.88 90 ALA A C 1
ATOM 677 O O . ALA A 1 90 ? -0.525 6.405 6.514 1.00 96.88 90 ALA A O 1
ATOM 678 N N . TRP A 1 91 ? 1.230 6.578 7.901 1.00 95.19 91 TRP A N 1
ATOM 679 C CA . TRP A 1 91 ? 0.823 7.875 8.452 1.00 95.19 91 TRP A CA 1
ATOM 680 C C . TRP A 1 91 ? 1.278 9.013 7.534 1.00 95.19 91 TRP A C 1
ATOM 682 O O . TRP A 1 91 ? 2.459 9.342 7.494 1.00 95.19 91 TRP A O 1
ATOM 692 N N . VAL A 1 92 ? 0.339 9.623 6.808 1.00 92.38 92 VAL A N 1
ATOM 693 C CA . VAL A 1 92 ? 0.606 10.665 5.794 1.00 92.38 92 VAL A CA 1
ATOM 694 C C . VAL A 1 92 ? 0.637 12.080 6.379 1.00 92.38 92 VAL A C 1
ATOM 696 O O . VAL A 1 92 ? 1.168 13.005 5.772 1.00 92.38 92 VAL A O 1
ATOM 699 N N . ALA A 1 93 ? 0.080 12.256 7.577 1.00 90.38 93 ALA A N 1
ATOM 700 C CA . ALA A 1 93 ? 0.183 13.464 8.388 1.00 90.38 93 ALA A CA 1
ATOM 701 C C . ALA A 1 93 ? -0.059 13.103 9.868 1.00 90.38 93 ALA A C 1
ATOM 703 O O . ALA A 1 93 ? -0.536 11.998 10.148 1.00 90.38 93 ALA A O 1
ATOM 704 N N . PRO A 1 94 ? 0.218 14.002 10.835 1.00 89.62 94 PRO A N 1
ATOM 705 C CA . PRO A 1 94 ? -0.098 13.749 12.239 1.00 89.62 94 PRO A CA 1
ATOM 706 C C . PRO A 1 94 ? -1.564 13.327 12.432 1.00 89.62 94 PRO A C 1
ATOM 708 O O . PRO A 1 94 ? -2.484 14.103 12.174 1.00 89.62 94 PRO A O 1
ATOM 711 N N . GLY A 1 95 ? -1.776 12.082 12.870 1.00 89.88 95 GLY A N 1
ATOM 712 C CA . GLY A 1 95 ? -3.105 11.503 13.088 1.00 89.88 95 GLY A CA 1
ATOM 713 C C . GLY A 1 95 ? -3.890 11.136 11.820 1.00 89.88 95 GLY A C 1
ATOM 714 O O . GLY A 1 95 ? -5.052 10.752 11.939 1.00 89.88 95 GLY A O 1
ATOM 715 N N . VAL A 1 96 ? -3.288 11.224 10.631 1.00 92.81 96 VAL A N 1
ATOM 716 C CA . VAL A 1 96 ? -3.918 10.855 9.354 1.00 92.81 96 VAL A CA 1
ATOM 717 C C . VAL A 1 96 ? -3.198 9.650 8.769 1.00 92.81 96 VAL A C 1
ATOM 719 O O . VAL A 1 96 ? -2.014 9.725 8.442 1.00 92.81 96 VAL A O 1
ATOM 722 N N . ILE A 1 97 ? -3.922 8.543 8.623 1.00 95.88 97 ILE A N 1
ATOM 723 C CA . ILE A 1 97 ? -3.440 7.327 7.967 1.00 95.88 97 ILE A CA 1
ATOM 724 C C . ILE A 1 97 ? -4.008 7.258 6.547 1.00 95.88 97 ILE A C 1
ATOM 726 O O . ILE A 1 97 ? -5.145 7.664 6.302 1.00 95.88 97 ILE A O 1
ATOM 730 N N . GLY A 1 98 ? -3.217 6.776 5.596 1.00 97.19 98 GLY A N 1
ATOM 731 C CA . GLY A 1 98 ? -3.620 6.632 4.202 1.00 97.19 98 GLY A CA 1
ATOM 732 C C . GLY A 1 98 ? -3.138 5.313 3.621 1.00 97.19 98 GLY A C 1
ATOM 733 O O . GLY A 1 98 ? -2.114 4.786 4.049 1.00 97.19 98 GLY A O 1
ATOM 734 N N . ALA A 1 99 ? -3.891 4.792 2.656 1.00 98.19 99 ALA A N 1
ATOM 735 C CA . ALA A 1 99 ? -3.413 3.758 1.752 1.00 98.19 99 ALA A CA 1
ATOM 736 C C . ALA A 1 99 ? -2.830 4.439 0.514 1.00 98.19 99 ALA A C 1
ATOM 738 O O . ALA A 1 99 ? -3.468 5.326 -0.054 1.00 98.19 99 ALA A O 1
ATOM 739 N N . LEU A 1 100 ? -1.638 4.043 0.101 1.00 97.12 100 LEU A N 1
ATOM 740 C CA . LEU A 1 100 ? -0.931 4.637 -1.021 1.00 97.12 100 LEU A CA 1
ATOM 741 C C . LEU A 1 100 ? -0.463 3.554 -1.975 1.00 97.12 100 LEU A C 1
ATOM 743 O O . LEU A 1 100 ? -0.106 2.459 -1.552 1.00 97.12 100 LEU A O 1
ATOM 747 N N . ALA A 1 101 ? -0.485 3.861 -3.261 1.00 97.69 101 ALA A N 1
ATOM 748 C CA . ALA A 1 101 ? 0.197 3.068 -4.263 1.00 97.69 101 ALA A CA 1
ATOM 749 C C . ALA A 1 101 ? 1.145 3.985 -5.017 1.00 97.69 101 ALA A C 1
ATOM 751 O O . ALA A 1 101 ? 0.778 5.121 -5.334 1.00 97.69 101 ALA A O 1
ATOM 752 N N . ALA A 1 102 ? 2.334 3.488 -5.324 1.00 96.94 102 ALA A N 1
ATOM 753 C CA . ALA A 1 102 ? 3.319 4.256 -6.057 1.00 96.94 102 ALA A CA 1
ATOM 754 C C . ALA A 1 102 ? 4.075 3.401 -7.071 1.00 96.94 102 ALA A C 1
ATOM 756 O O . ALA A 1 102 ? 4.173 2.181 -6.947 1.00 96.94 102 ALA A O 1
ATOM 757 N N . VAL A 1 103 ? 4.597 4.078 -8.084 1.00 96.06 103 VAL A N 1
ATOM 758 C 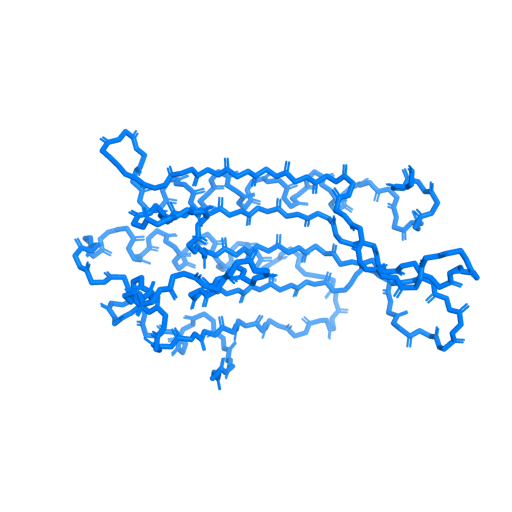CA . VAL A 1 103 ? 5.715 3.602 -8.888 1.00 96.06 103 VAL A CA 1
ATOM 759 C C . VAL A 1 103 ? 6.945 4.290 -8.339 1.00 96.06 103 VAL A C 1
ATOM 761 O O . VAL A 1 103 ? 6.964 5.521 -8.303 1.00 96.06 103 VAL A O 1
ATOM 764 N N . SER A 1 104 ? 7.943 3.522 -7.922 1.00 93.69 104 SER A N 1
ATOM 765 C CA . SER A 1 104 ? 9.206 4.065 -7.445 1.00 93.69 104 SER A CA 1
ATOM 766 C C . SER A 1 104 ? 10.330 3.717 -8.414 1.00 93.69 104 SER A C 1
ATOM 768 O O . SER A 1 104 ? 10.449 2.595 -8.903 1.00 93.69 104 SER A O 1
ATOM 770 N N . VAL A 1 105 ? 11.129 4.727 -8.746 1.00 91.56 105 VAL A N 1
ATOM 771 C CA . VAL A 1 105 ? 12.313 4.610 -9.597 1.00 91.56 105 VAL A CA 1
ATOM 772 C C . VAL A 1 105 ? 13.490 5.066 -8.768 1.00 91.56 105 VAL A C 1
ATOM 774 O O . VAL A 1 105 ? 13.594 6.262 -8.489 1.00 91.56 105 VAL A O 1
ATOM 777 N N . ALA A 1 106 ? 14.387 4.165 -8.381 1.00 88.00 106 ALA A N 1
ATOM 778 C CA . ALA A 1 106 ? 15.666 4.646 -7.8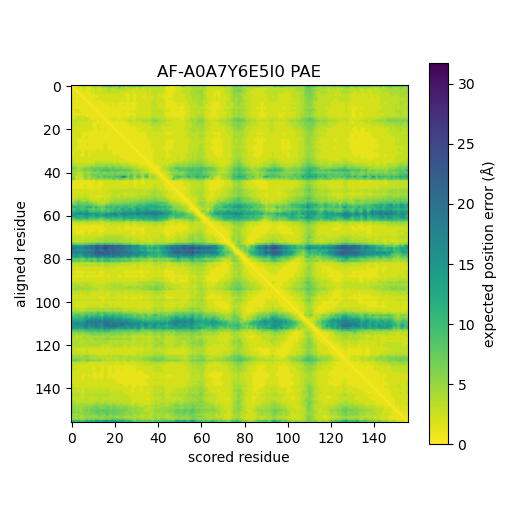82 1.00 88.00 106 ALA A CA 1
ATOM 779 C C . ALA A 1 106 ? 16.619 4.851 -9.036 1.00 88.00 106 ALA A C 1
ATOM 781 O O . ALA A 1 106 ? 16.961 3.932 -9.781 1.00 88.00 106 ALA A O 1
ATOM 782 N N . CYS A 1 107 ? 17.007 6.107 -9.171 1.00 83.94 107 CYS A N 1
ATOM 783 C CA . CYS A 1 107 ? 17.830 6.576 -10.252 1.00 83.94 107 CYS A CA 1
ATOM 784 C C . CYS A 1 107 ? 19.302 6.376 -9.895 1.00 83.94 107 CYS A C 1
ATOM 786 O O . CYS A 1 107 ? 19.767 6.823 -8.846 1.00 83.94 107 CYS A O 1
ATOM 788 N N . TRP A 1 108 ? 20.060 5.760 -10.794 1.00 79.44 108 TRP A N 1
ATOM 789 C CA . TRP A 1 108 ? 21.507 5.618 -10.685 1.00 79.44 108 TRP A CA 1
ATOM 790 C C . TRP A 1 108 ? 22.235 6.668 -11.546 1.00 79.44 108 TRP A C 1
ATOM 792 O O . TRP A 1 108 ? 23.164 6.351 -12.289 1.00 79.44 108 TRP A O 1
ATOM 802 N N . CYS A 1 109 ? 21.815 7.943 -11.486 1.00 74.56 109 CYS A N 1
ATOM 803 C CA . CYS A 1 109 ? 22.438 9.044 -12.239 1.00 74.56 109 CYS A CA 1
ATOM 804 C C . CYS A 1 109 ? 23.278 9.984 -11.358 1.00 74.56 109 CYS A C 1
ATOM 806 O O . CYS A 1 109 ? 22.889 10.318 -10.248 1.00 74.56 109 CYS A O 1
ATOM 808 N N . ASP A 1 110 ? 24.402 10.488 -11.876 1.00 74.44 110 ASP A N 1
ATOM 809 C CA . ASP A 1 110 ? 25.372 11.319 -11.129 1.00 74.44 110 ASP A CA 1
ATOM 810 C C . ASP A 1 110 ? 24.801 12.603 -10.487 1.00 74.44 110 ASP A C 1
ATOM 812 O O . ASP A 1 110 ? 25.479 13.253 -9.690 1.00 74.44 110 ASP A O 1
ATOM 816 N N . ILE A 1 111 ? 23.584 13.006 -10.867 1.00 75.81 111 ILE A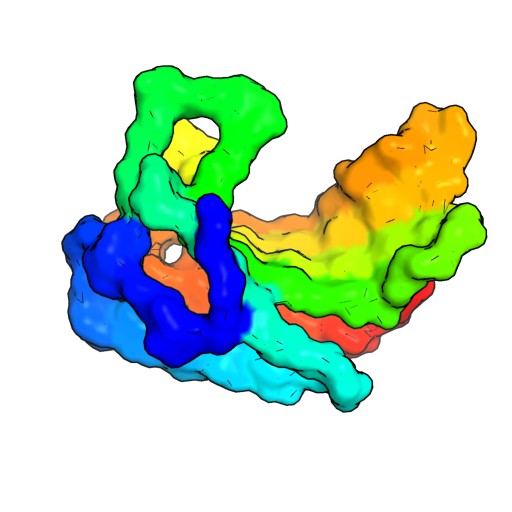 N 1
ATOM 817 C CA . ILE A 1 111 ? 22.919 14.224 -10.389 1.00 75.81 111 ILE A CA 1
ATOM 818 C C . ILE A 1 111 ? 22.123 13.959 -9.104 1.00 75.81 111 ILE A C 1
ATOM 820 O O . ILE A 1 111 ? 22.171 14.788 -8.195 1.00 75.81 111 ILE A O 1
ATOM 824 N N . ASP A 1 112 ? 21.396 12.841 -9.032 1.00 73.00 112 ASP A N 1
ATOM 825 C CA . ASP A 1 112 ? 20.529 12.485 -7.903 1.00 73.00 112 ASP A CA 1
ATOM 826 C C . ASP A 1 112 ? 20.418 10.954 -7.788 1.00 73.00 112 ASP A C 1
ATOM 828 O O . ASP A 1 112 ? 19.677 10.306 -8.529 1.00 73.00 112 ASP A O 1
ATOM 832 N N . HIS A 1 113 ? 21.206 10.377 -6.874 1.00 75.00 113 HIS A N 1
ATOM 833 C CA . HIS A 1 113 ? 21.176 8.950 -6.527 1.00 75.00 113 HIS A CA 1
ATOM 834 C C . HIS A 1 113 ? 20.111 8.690 -5.457 1.00 75.00 113 HIS A C 1
ATOM 836 O O . HIS A 1 113 ? 20.440 8.419 -4.299 1.00 75.00 113 HIS A O 1
ATOM 842 N N . ASN A 1 114 ? 18.837 8.831 -5.821 1.00 83.38 114 ASN A N 1
ATOM 843 C CA . ASN A 1 114 ? 17.722 8.684 -4.888 1.00 83.38 114 ASN A CA 1
ATOM 844 C C . ASN A 1 114 ? 16.486 8.039 -5.539 1.00 83.38 114 ASN A C 1
ATOM 846 O O . ASN A 1 114 ? 16.421 7.848 -6.755 1.00 83.38 114 ASN A O 1
ATOM 850 N N . THR A 1 115 ? 15.501 7.699 -4.709 1.00 88.38 115 THR A N 1
ATOM 851 C CA . THR A 1 115 ? 14.198 7.192 -5.146 1.00 88.38 115 THR A CA 1
ATOM 852 C C . THR A 1 115 ? 13.270 8.340 -5.530 1.00 88.38 115 THR A C 1
ATOM 854 O O . THR A 1 115 ? 13.033 9.263 -4.748 1.00 88.38 115 THR A O 1
ATOM 857 N N . HIS A 1 116 ? 12.694 8.248 -6.723 1.00 89.38 116 HIS A N 1
ATOM 858 C CA . HIS A 1 116 ? 11.671 9.147 -7.238 1.00 89.38 116 HIS A CA 1
ATOM 859 C C . HIS A 1 116 ? 10.333 8.418 -7.343 1.00 89.38 116 HIS A C 1
ATOM 861 O O . HIS A 1 116 ? 10.297 7.240 -7.690 1.00 89.38 116 HIS A O 1
ATOM 867 N N . TYR A 1 117 ? 9.235 9.142 -7.120 1.00 92.50 117 TYR A N 1
ATOM 868 C CA . TYR A 1 117 ? 7.870 8.615 -7.211 1.00 92.50 117 TYR A CA 1
ATOM 869 C C . TYR A 1 117 ? 7.102 9.314 -8.344 1.00 92.50 117 TYR A C 1
ATOM 871 O O . TYR A 1 117 ? 6.308 10.222 -8.091 1.00 92.50 117 TYR A O 1
ATOM 879 N N . PRO A 1 118 ? 7.363 8.969 -9.618 1.00 92.50 118 PRO A N 1
ATOM 880 C CA . PRO A 1 118 ? 6.749 9.645 -10.765 1.00 92.50 118 PRO A CA 1
ATOM 881 C C . PRO A 1 118 ? 5.240 9.421 -10.892 1.00 92.50 118 PRO A C 1
ATOM 883 O O . PRO A 1 118 ? 4.540 10.196 -11.548 1.00 92.50 118 PRO A O 1
ATOM 886 N N . ALA A 1 119 ? 4.721 8.369 -10.263 1.00 94.12 119 ALA A N 1
ATOM 887 C CA . ALA A 1 119 ? 3.296 8.135 -10.134 1.00 94.12 119 ALA A CA 1
ATOM 888 C C . ALA A 1 119 ? 2.989 7.694 -8.706 1.00 94.12 119 ALA A C 1
ATOM 890 O O . ALA A 1 119 ? 3.486 6.671 -8.250 1.00 94.12 119 ALA A O 1
ATOM 891 N N . GLU A 1 120 ? 2.139 8.454 -8.029 1.00 95.50 120 GLU A N 1
ATOM 892 C CA . GLU A 1 120 ? 1.698 8.191 -6.664 1.00 95.50 120 GLU A CA 1
ATOM 893 C C . GLU A 1 120 ? 0.197 8.490 -6.573 1.00 95.50 120 GLU A C 1
ATOM 895 O O . GLU A 1 120 ? -0.305 9.440 -7.182 1.00 95.50 120 GLU A O 1
ATOM 900 N N . ASP A 1 121 ? -0.538 7.660 -5.839 1.00 96.06 121 ASP A N 1
ATOM 901 C CA . ASP A 1 121 ? -1.922 7.929 -5.460 1.00 96.06 121 ASP A CA 1
ATOM 902 C C . ASP A 1 121 ? -2.104 7.609 -3.981 1.00 96.06 121 ASP A C 1
ATOM 904 O O . ASP A 1 121 ? -1.819 6.494 -3.546 1.00 96.06 121 ASP A O 1
ATOM 908 N N . ILE A 1 122 ? -2.605 8.584 -3.225 1.00 96.25 122 ILE A N 1
ATOM 909 C CA . ILE A 1 122 ? -2.834 8.475 -1.785 1.00 96.25 122 ILE A CA 1
ATOM 910 C C . ILE A 1 122 ? -4.331 8.588 -1.520 1.00 96.25 122 ILE A C 1
ATOM 912 O O . ILE A 1 122 ? -5.000 9.537 -1.938 1.00 96.25 122 ILE A O 1
ATOM 916 N N . VAL A 1 123 ? -4.860 7.625 -0.772 1.00 97.69 123 VAL A N 1
ATOM 917 C CA . VAL A 1 123 ? -6.248 7.584 -0.328 1.00 97.69 123 VAL A CA 1
ATOM 918 C C . VAL A 1 123 ? -6.281 7.640 1.195 1.00 97.69 123 VAL A C 1
ATOM 920 O O . VAL A 1 123 ? -5.977 6.665 1.880 1.00 97.69 123 VAL A O 1
ATOM 923 N N . GLU A 1 124 ? -6.669 8.796 1.731 1.00 97.31 124 GLU A N 1
ATOM 924 C CA . GLU A 1 124 ? -6.854 8.983 3.173 1.00 97.31 124 GLU A CA 1
ATOM 925 C C . GLU A 1 124 ? -7.937 8.045 3.722 1.00 97.31 124 GLU A C 1
ATOM 927 O O . GLU A 1 124 ? -9.038 7.938 3.168 1.00 97.31 124 GLU A O 1
ATOM 932 N N . ILE A 1 125 ? -7.630 7.413 4.853 1.00 96.81 125 ILE A N 1
ATOM 933 C CA . ILE A 1 125 ? -8.542 6.565 5.616 1.00 96.81 125 ILE A CA 1
ATOM 934 C C . ILE A 1 125 ? -9.190 7.426 6.699 1.00 96.81 125 ILE A C 1
ATOM 936 O O . ILE A 1 125 ? -8.518 8.141 7.443 1.00 96.81 125 ILE A O 1
ATOM 940 N N . GLY A 1 126 ? -10.515 7.363 6.812 1.00 93.81 126 GLY A N 1
ATOM 941 C CA . GLY A 1 126 ? -11.238 8.177 7.781 1.00 93.81 126 GLY A CA 1
ATOM 942 C C . GLY A 1 126 ? -12.753 8.123 7.602 1.00 93.81 126 GLY A C 1
ATOM 943 O O . GLY A 1 126 ? -13.276 7.213 6.966 1.00 93.81 126 GLY A O 1
ATOM 944 N N . PRO A 1 127 ? -13.501 9.122 8.106 1.00 90.75 127 PRO A N 1
ATOM 945 C CA . PRO A 1 127 ? -14.967 9.069 8.149 1.00 90.75 127 PRO A CA 1
ATOM 946 C C . PRO A 1 127 ? -15.667 8.910 6.791 1.00 90.75 127 PRO A C 1
ATOM 948 O O . PRO A 1 127 ? -16.839 8.546 6.748 1.00 90.75 127 PRO A O 1
ATOM 951 N N . ARG A 1 128 ? -14.982 9.238 5.689 1.00 92.88 128 ARG A N 1
ATOM 952 C CA . ARG A 1 128 ? -15.524 9.166 4.322 1.00 92.88 128 ARG A CA 1
ATOM 953 C C . ARG A 1 128 ? -15.052 7.946 3.534 1.00 92.88 128 ARG A C 1
ATOM 955 O O . ARG A 1 128 ? -15.689 7.620 2.539 1.00 92.88 128 ARG A O 1
ATOM 962 N N . THR A 1 129 ? -13.965 7.310 3.961 1.00 96.75 129 THR A N 1
ATOM 963 C CA . THR A 1 129 ? -13.345 6.190 3.250 1.00 96.75 129 THR A CA 1
ATOM 964 C C . THR A 1 129 ? -12.892 5.167 4.277 1.00 96.75 129 THR A C 1
ATOM 966 O O . THR A 1 129 ? -11.977 5.431 5.060 1.00 96.75 129 THR A O 1
ATOM 969 N N . ALA A 1 130 ? -13.558 4.015 4.281 1.00 96.75 130 ALA A N 1
ATOM 970 C CA . ALA A 1 130 ? -13.205 2.890 5.133 1.00 96.75 130 ALA A CA 1
ATOM 971 C C . ALA A 1 130 ? -11.803 2.360 4.791 1.00 96.75 130 ALA A C 1
ATOM 973 O O . ALA A 1 130 ? -11.314 2.551 3.675 1.00 96.75 130 ALA A O 1
ATOM 974 N N . LEU A 1 131 ? -11.166 1.665 5.736 1.00 97.75 131 LEU A N 1
ATOM 975 C CA . LEU A 1 131 ? -9.807 1.147 5.565 1.00 97.75 131 LEU A CA 1
ATOM 976 C C . LEU A 1 131 ? -9.719 0.200 4.362 1.00 97.75 131 LEU A C 1
ATOM 978 O O . LEU A 1 131 ? -8.835 0.346 3.521 1.00 97.75 131 LEU A O 1
ATOM 982 N N . GLY A 1 132 ? -10.663 -0.741 4.267 1.00 97.81 132 GLY A N 1
ATOM 983 C CA . GLY A 1 132 ? -10.719 -1.697 3.159 1.00 97.81 132 GLY A CA 1
ATOM 984 C C . GLY A 1 132 ? -10.903 -1.016 1.800 1.00 97.81 132 GLY A C 1
ATOM 985 O O . GLY A 1 132 ? -10.209 -1.362 0.850 1.00 97.81 132 GLY A O 1
ATOM 986 N N . ASP A 1 133 ? -11.773 -0.005 1.726 1.00 98.31 133 ASP A N 1
ATOM 987 C CA . ASP A 1 133 ? -12.067 0.721 0.482 1.00 98.31 133 ASP A CA 1
ATOM 988 C C . ASP A 1 133 ? -10.885 1.592 0.035 1.00 98.31 133 ASP A C 1
ATOM 990 O O . ASP A 1 133 ? -10.588 1.692 -1.156 1.00 98.31 133 ASP A O 1
ATOM 994 N N . ALA A 1 134 ? -10.190 2.228 0.985 1.00 98.38 134 ALA A N 1
ATOM 995 C CA . ALA A 1 134 ? -8.987 3.000 0.692 1.00 98.38 134 ALA A CA 1
ATOM 996 C C . ALA A 1 134 ? -7.879 2.095 0.145 1.00 98.38 134 ALA A C 1
ATOM 998 O O . ALA A 1 134 ? -7.263 2.412 -0.874 1.00 98.38 134 ALA A O 1
ATOM 999 N N . PHE A 1 135 ? -7.681 0.945 0.795 1.00 98.56 135 PHE A N 1
ATOM 1000 C CA . PHE A 1 135 ? -6.705 -0.059 0.394 1.00 98.56 135 PHE A CA 1
ATOM 1001 C C . PHE A 1 135 ? -7.009 -0.634 -0.995 1.00 98.56 135 PHE A C 1
ATOM 1003 O O . PHE A 1 135 ? -6.125 -0.675 -1.846 1.00 98.56 135 PHE A O 1
ATOM 1010 N N . GLU A 1 136 ? -8.266 -0.999 -1.268 1.00 98.56 136 GLU A N 1
ATOM 1011 C CA . GLU A 1 136 ? -8.710 -1.449 -2.594 1.00 98.56 136 GLU A CA 1
ATOM 1012 C C . GLU A 1 136 ? -8.465 -0.384 -3.666 1.00 98.56 136 GLU A C 1
ATOM 1014 O O . GLU A 1 136 ? -7.940 -0.678 -4.744 1.00 98.56 136 GLU A O 1
ATOM 1019 N N . ARG A 1 137 ? -8.804 0.875 -3.375 1.00 98.19 137 ARG A N 1
ATOM 1020 C CA . ARG A 1 137 ? -8.619 1.971 -4.325 1.00 98.19 137 ARG A CA 1
ATOM 1021 C C . ARG A 1 137 ? -7.145 2.203 -4.654 1.00 98.19 137 ARG A C 1
ATOM 1023 O O . ARG A 1 137 ? -6.838 2.372 -5.835 1.00 98.19 137 ARG A O 1
ATOM 1030 N N . ALA A 1 138 ? -6.256 2.174 -3.663 1.00 97.88 138 ALA A N 1
ATOM 1031 C CA . ALA A 1 138 ? -4.814 2.255 -3.892 1.00 97.88 138 ALA A CA 1
ATOM 1032 C C . ALA A 1 138 ? -4.322 1.048 -4.716 1.00 97.88 138 ALA A C 1
ATOM 1034 O O . ALA A 1 138 ? -3.731 1.218 -5.783 1.00 97.88 138 ALA A O 1
ATOM 1035 N N . ALA A 1 139 ? -4.682 -0.174 -4.313 1.00 97.88 139 ALA A N 1
ATOM 1036 C CA . ALA A 1 139 ? -4.310 -1.403 -5.016 1.00 97.88 139 ALA A CA 1
ATOM 1037 C C . ALA A 1 139 ? -4.799 -1.441 -6.478 1.00 97.88 139 ALA A C 1
ATOM 1039 O O . ALA A 1 139 ? -4.126 -1.991 -7.350 1.00 97.88 139 ALA A O 1
ATOM 1040 N N . SER A 1 140 ? -5.933 -0.801 -6.791 1.00 97.31 140 SER A N 1
ATOM 1041 C CA . SER A 1 140 ? -6.487 -0.744 -8.153 1.00 97.31 140 SER A CA 1
ATOM 1042 C C . SER A 1 140 ? -5.566 -0.073 -9.186 1.00 97.31 140 SER A C 1
ATOM 1044 O O . SER A 1 140 ? -5.793 -0.201 -10.393 1.00 97.31 140 SER A O 1
ATOM 1046 N N . ARG A 1 141 ? -4.516 0.634 -8.743 1.00 96.44 141 ARG A N 1
ATOM 1047 C CA . ARG A 1 141 ? -3.503 1.233 -9.624 1.00 96.44 141 ARG A CA 1
ATOM 1048 C C . ARG A 1 141 ? -2.554 0.207 -10.233 1.00 96.44 141 ARG A C 1
ATOM 1050 O O . ARG A 1 141 ? -2.181 0.355 -11.398 1.00 96.44 141 ARG A O 1
ATOM 1057 N N . TRP A 1 142 ? -2.236 -0.856 -9.497 1.00 95.69 142 TRP A N 1
ATOM 1058 C CA . TRP A 1 142 ? -1.230 -1.844 -9.886 1.00 95.69 142 TRP A CA 1
ATOM 1059 C C . TRP A 1 142 ? -1.496 -2.506 -11.245 1.00 95.69 142 TRP A C 1
ATOM 1061 O O . TRP A 1 142 ? -0.590 -2.482 -12.076 1.00 95.69 142 TRP A O 1
ATOM 1071 N N . PRO A 1 143 ? -2.706 -3.017 -11.567 1.00 94.94 143 PRO A N 1
ATOM 1072 C CA . PRO A 1 143 ? -2.966 -3.618 -12.878 1.00 94.94 143 PRO A CA 1
ATOM 1073 C C . PRO A 1 143 ? -2.656 -2.685 -14.053 1.00 94.94 143 PRO A C 1
ATOM 1075 O O . PRO A 1 143 ? -2.170 -3.126 -15.092 1.00 94.94 143 PRO A O 1
ATOM 1078 N N . ARG A 1 144 ? -2.935 -1.385 -13.895 1.00 94.19 144 ARG A N 1
ATOM 1079 C CA . ARG A 1 144 ? -2.665 -0.387 -14.932 1.00 94.19 144 ARG A CA 1
ATOM 1080 C C . ARG A 1 144 ? -1.167 -0.134 -15.078 1.00 94.19 144 ARG A C 1
ATOM 1082 O O . ARG A 1 144 ? -0.697 -0.052 -16.206 1.00 94.19 144 ARG A O 1
ATOM 1089 N N . TRP A 1 145 ? -0.440 0.017 -13.973 1.00 95.19 145 TRP A N 1
ATOM 1090 C CA . TRP A 1 145 ? 0.999 0.289 -14.008 1.00 95.19 145 TRP A CA 1
ATOM 1091 C C . TRP A 1 145 ? 1.816 -0.920 -14.461 1.00 95.19 145 TRP A C 1
ATOM 1093 O O . TRP A 1 145 ? 2.749 -0.754 -15.236 1.00 95.19 145 TRP A O 1
ATOM 1103 N N . LEU A 1 146 ? 1.400 -2.138 -14.108 1.00 93.19 146 LEU A N 1
ATOM 1104 C CA . LEU A 1 146 ? 1.999 -3.374 -14.621 1.00 93.19 146 LEU A CA 1
ATOM 1105 C C . LEU A 1 146 ? 1.897 -3.505 -16.146 1.00 93.19 146 LEU A C 1
ATOM 1107 O O . LEU A 1 146 ? 2.740 -4.158 -16.757 1.00 93.19 146 LEU A O 1
ATOM 1111 N N . ALA A 1 147 ? 0.879 -2.890 -16.757 1.00 93.25 147 ALA A N 1
ATOM 1112 C CA . ALA A 1 147 ? 0.695 -2.861 -18.206 1.00 93.25 147 ALA A CA 1
ATOM 1113 C C . ALA A 1 147 ? 1.506 -1.756 -18.916 1.00 93.25 147 ALA A C 1
ATOM 1115 O O . ALA A 1 147 ? 1.529 -1.722 -20.149 1.00 93.25 147 ALA A O 1
ATOM 1116 N N . CYS A 1 148 ? 2.140 -0.842 -18.175 1.00 93.69 148 CYS A N 1
ATOM 1117 C CA . CYS A 1 148 ? 3.052 0.158 -18.731 1.00 93.69 148 CYS A CA 1
ATOM 1118 C C . CYS A 1 148 ? 4.447 -0.448 -18.994 1.00 93.69 148 CYS A C 1
ATOM 1120 O O . CYS A 1 148 ? 4.762 -1.511 -18.460 1.00 93.69 148 CYS A O 1
ATOM 1122 N N . PRO A 1 149 ? 5.297 0.207 -19.810 1.00 92.50 149 PRO A N 1
ATOM 1123 C CA . PRO A 1 149 ? 6.693 -0.194 -19.973 1.00 92.50 149 PRO A CA 1
ATOM 1124 C C . PRO A 1 149 ? 7.435 -0.265 -18.633 1.00 92.50 149 PRO A C 1
ATOM 1126 O O . PRO A 1 149 ? 7.248 0.586 -17.768 1.00 92.50 149 PRO A O 1
ATOM 1129 N N . HIS A 1 150 ? 8.301 -1.267 -18.473 1.00 90.06 150 HIS A N 1
ATOM 1130 C CA . HIS A 1 150 ? 9.145 -1.435 -17.276 1.00 90.06 150 HIS A CA 1
ATOM 1131 C C . HIS A 1 150 ? 10.514 -0.755 -17.422 1.00 90.06 150 HIS A C 1
ATOM 1133 O O . HIS A 1 150 ? 11.415 -0.998 -16.631 1.00 90.06 150 HIS A O 1
ATOM 1139 N N . ASP A 1 151 ? 10.665 0.080 -18.451 1.00 87.44 151 ASP A N 1
ATOM 1140 C CA . ASP A 1 151 ? 11.843 0.910 -18.684 1.00 87.44 151 ASP A CA 1
ATOM 1141 C C . ASP A 1 151 ? 11.803 2.134 -17.750 1.00 87.44 151 ASP A C 1
ATOM 1143 O O . ASP A 1 151 ? 10.855 2.922 -17.843 1.00 87.44 151 ASP A O 1
ATOM 1147 N N . PRO A 1 152 ? 12.794 2.328 -16.865 1.00 85.88 152 PRO A N 1
ATOM 1148 C CA . PRO A 1 152 ? 12.890 3.503 -16.004 1.00 85.88 152 PRO A CA 1
ATOM 1149 C C . PRO A 1 152 ? 12.830 4.837 -16.764 1.00 85.88 152 PRO A C 1
ATOM 1151 O O . PRO A 1 152 ? 12.286 5.802 -16.232 1.00 85.88 152 PRO A O 1
ATOM 1154 N N . GLU A 1 153 ? 13.306 4.916 -18.016 1.00 85.94 153 GLU A N 1
ATOM 1155 C CA . GLU A 1 153 ? 13.202 6.140 -18.830 1.00 85.94 153 GLU A CA 1
ATOM 1156 C C . GLU A 1 153 ? 11.757 6.527 -19.161 1.00 85.94 153 GLU A C 1
ATOM 1158 O O . GLU A 1 153 ? 11.462 7.712 -19.281 1.00 85.94 153 GLU A O 1
ATOM 1163 N N . TYR A 1 154 ? 10.839 5.563 -19.268 1.00 89.00 154 TYR A N 1
ATOM 1164 C CA . TYR A 1 154 ? 9.420 5.853 -19.495 1.00 89.00 154 TYR A CA 1
ATOM 1165 C C . TYR A 1 154 ? 8.768 6.555 -18.292 1.00 89.00 154 TYR A C 1
ATOM 1167 O O . TYR A 1 154 ? 7.791 7.286 -18.461 1.00 89.00 154 TYR A O 1
ATOM 1175 N N . TRP A 1 155 ? 9.285 6.311 -17.086 1.00 87.94 155 TRP A N 1
ATOM 1176 C CA . TRP A 1 155 ? 8.738 6.833 -15.836 1.00 87.94 155 TRP A CA 1
ATOM 1177 C C . TRP A 1 155 ? 9.398 8.139 -15.380 1.00 87.94 155 TRP A C 1
ATOM 1179 O O . TRP A 1 155 ? 8.896 8.752 -14.445 1.00 87.94 155 TRP A O 1
ATOM 1189 N N . ARG A 1 156 ? 10.494 8.569 -16.013 1.00 79.81 156 ARG A N 1
ATOM 1190 C CA . ARG A 1 156 ? 11.132 9.872 -15.764 1.00 79.81 156 ARG A CA 1
ATOM 1191 C C . ARG A 1 156 ? 10.344 11.022 -16.390 1.00 79.81 156 ARG A C 1
ATOM 1193 O O . ARG A 1 156 ? 10.289 12.093 -15.745 1.00 79.81 156 ARG A O 1
#

pLDDT: mean 91.52, std 7.96, range [64.75, 98.56]

Secondary structure (DSSP, 8-state):
-EEE-GGG--HHHHSTT--HHHHHHHHHHHHHHHHTSPTTPPP-EEE-GGGSS--SSPPTT---EEEEEEEEEE---TTS-EEEEEEEEEEEETTEEEEEEEEEEE--BTTB-SEEEEEEEEEE-BTTB-HHHHHHHHHTTHHHHHTS---HHHH-

Nearest PDB structures (foldseek):
  6vfy-assembly1_F  TM=2.757E-01  e=5.792E-01  Mus musculus
  6vfy-assembly1_E  TM=2.800E-01  e=1.660E+00  Mus musculus
  8ifg-assembly1_B  TM=4.285E-01  e=5.044E+00  Schizosaccharomyces pombe 972h-

Radius of gyration: 15.66 Å; Cα contacts (8 Å, |Δi|>4): 282; chains: 1; bounding box: 41×31×38 Å

Mean predicted aligned error: 4.29 Å

Solvent-accessible surface area (backbone atoms only — not comparable to full-atom values): 8838 Å² total; per-residue (Å²): 122,48,76,40,46,76,87,70,53,60,56,70,68,44,40,73,87,66,52,73,70,34,55,53,40,42,52,55,45,51,53,54,55,52,68,68,51,59,91,90,58,75,70,51,31,37,38,24,71,86,38,38,48,79,64,85,78,65,58,93,86,53,69,52,52,31,37,37,34,64,48,73,72,31,69,83,48,95,88,48,54,27,30,33,42,40,42,36,31,29,42,79,47,95,88,36,41,25,15,29,21,34,38,37,37,38,37,68,42,100,88,54,77,45,76,42,66,74,43,70,46,80,30,63,40,51,102,89,28,52,64,26,57,16,41,45,59,22,54,63,47,50,72,60,57,72,71,45,81,74,50,65,77,80,58,106

Foldseek 3Di:
DDKDALVPDPVCLLAPPADPVLSVLLVVLLVVLQVLADPPDDHMKDADSVPSDPDPPHDPPDWAWGIKDKHWPDDDDDQAKTWMWMWTWTAPDRVKIWIKIFIWIQDSDPVDRGIDTLDMDIGIDDPVAHNSRRSNVRSVCVVVVSPDDRHSVVSD